Protein AF-A0A4R4BGU3-F1 (afdb_monomer_lite)

Sequence (65 aa):
MKKFVNAQELMEYFNISRETLRALEKNGLLVVSKGNYELEQVVNFFNNIEEKINLNFKIGKFYTN

Organism: Bacillus thuringiensis (NCBI:txid1428)

Structure (mmCIF, N/CA/C/O backbone):
data_AF-A0A4R4BGU3-F1
#
_entry.id   AF-A0A4R4BGU3-F1
#
loop_
_atom_site.group_PDB
_atom_site.id
_atom_site.type_symbol
_atom_site.label_atom_id
_atom_site.label_alt_id
_atom_site.label_comp_id
_atom_site.label_asym_id
_atom_site.label_entity_id
_atom_site.label_seq_id
_atom_site.pdbx_PDB_ins_code
_atom_site.Cartn_x
_atom_site.Cartn_y
_atom_site.Cartn_z
_atom_site.occupancy
_atom_site.B_iso_or_equiv
_atom_site.auth_seq_id
_atom_site.auth_comp_id
_atom_site.auth_asym_id
_atom_site.auth_atom_id
_atom_site.pdbx_PDB_model_num
ATOM 1 N N . MET A 1 1 ? 11.964 16.850 -2.539 1.00 69.50 1 MET A N 1
ATOM 2 C CA . MET A 1 1 ? 12.625 15.790 -3.335 1.00 69.50 1 MET A CA 1
ATOM 3 C C . MET A 1 1 ? 11.797 14.529 -3.158 1.00 69.50 1 MET A C 1
ATOM 5 O O . MET A 1 1 ? 11.542 14.178 -2.014 1.00 69.50 1 MET A O 1
ATOM 9 N N . LYS A 1 2 ? 11.310 13.908 -4.238 1.00 82.19 2 LYS A N 1
ATOM 10 C CA . LYS A 1 2 ? 10.465 12.707 -4.136 1.00 82.19 2 LYS A CA 1
ATOM 11 C C . LYS A 1 2 ? 11.322 11.521 -3.687 1.00 82.19 2 LYS A C 1
ATOM 13 O O . LYS A 1 2 ? 12.357 11.265 -4.301 1.00 82.19 2 LYS A O 1
ATOM 18 N N . LYS A 1 3 ? 10.928 10.842 -2.604 1.00 89.12 3 LYS A N 1
ATOM 19 C CA . LYS A 1 3 ? 11.636 9.661 -2.088 1.00 89.12 3 LYS A CA 1
ATOM 20 C C . LYS A 1 3 ? 10.961 8.402 -2.614 1.00 89.12 3 LYS A C 1
ATOM 22 O O . LYS A 1 3 ? 9.766 8.209 -2.396 1.00 89.12 3 LYS A O 1
ATOM 27 N N . PHE A 1 4 ? 11.740 7.558 -3.277 1.00 92.38 4 PHE A N 1
ATOM 28 C CA . PHE A 1 4 ? 11.284 6.272 -3.787 1.00 92.38 4 PHE A CA 1
ATOM 29 C C . PHE A 1 4 ? 11.885 5.145 -2.958 1.00 92.38 4 PHE A C 1
ATOM 31 O O . PHE A 1 4 ? 13.035 5.246 -2.534 1.00 92.38 4 PHE A O 1
ATOM 38 N N . VAL A 1 5 ? 11.093 4.105 -2.727 1.00 92.38 5 VAL A N 1
ATOM 39 C CA . VAL A 1 5 ? 11.501 2.884 -2.029 1.00 92.38 5 VAL A CA 1
ATOM 40 C C . VAL A 1 5 ? 11.040 1.676 -2.826 1.00 92.38 5 VAL A C 1
ATOM 42 O O . VAL A 1 5 ? 9.988 1.711 -3.471 1.00 92.38 5 VAL A O 1
ATOM 45 N N . ASN A 1 6 ? 11.826 0.610 -2.807 1.00 95.00 6 ASN A N 1
ATOM 46 C CA . ASN A 1 6 ? 11.431 -0.639 -3.443 1.00 95.00 6 ASN A CA 1
ATOM 47 C C . ASN A 1 6 ? 10.502 -1.459 -2.524 1.00 95.00 6 ASN A C 1
ATOM 49 O O . ASN A 1 6 ? 10.342 -1.170 -1.338 1.00 95.00 6 ASN A O 1
ATOM 53 N N . ALA A 1 7 ? 9.879 -2.499 -3.076 1.00 93.56 7 ALA A N 1
ATOM 54 C CA . ALA A 1 7 ? 8.949 -3.357 -2.347 1.00 93.56 7 ALA A CA 1
ATOM 55 C C . ALA A 1 7 ? 9.571 -4.008 -1.104 1.00 93.56 7 ALA A C 1
ATOM 57 O O . ALA A 1 7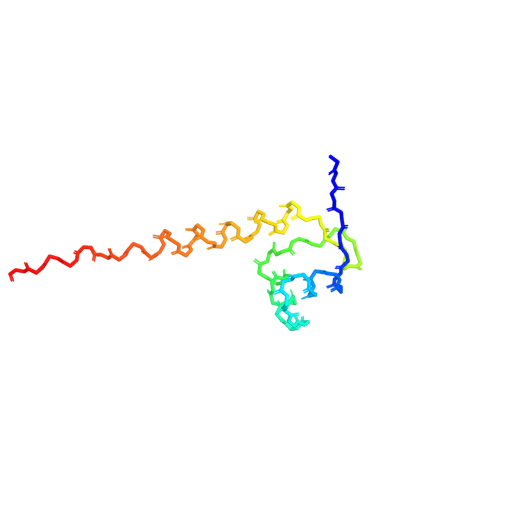 ? 8.883 -4.165 -0.101 1.00 93.56 7 ALA A O 1
ATOM 58 N N . GLN A 1 8 ? 10.848 -4.396 -1.165 1.00 94.19 8 GLN A N 1
ATOM 59 C CA . GLN A 1 8 ? 11.536 -5.011 -0.033 1.00 94.19 8 GLN A CA 1
ATOM 60 C C . GLN A 1 8 ? 11.733 -4.001 1.098 1.00 94.19 8 GLN A C 1
ATOM 62 O O . GLN A 1 8 ? 11.317 -4.271 2.219 1.00 94.19 8 GLN A O 1
ATOM 67 N N . GLU A 1 9 ? 12.268 -2.822 0.789 1.00 93.81 9 GLU A N 1
ATOM 68 C CA . GLU A 1 9 ? 12.442 -1.735 1.758 1.00 93.81 9 GLU A CA 1
ATOM 69 C C . GLU A 1 9 ? 11.110 -1.329 2.388 1.00 93.81 9 GLU A C 1
ATOM 71 O O . GLU A 1 9 ? 11.038 -1.072 3.585 1.00 93.81 9 GLU A O 1
ATOM 76 N N . LEU A 1 10 ? 10.036 -1.297 1.596 1.00 91.94 10 LEU A N 1
ATOM 77 C CA . LEU A 1 10 ? 8.704 -0.977 2.087 1.00 91.94 10 LEU A CA 1
ATOM 78 C C . LEU A 1 10 ? 8.181 -2.041 3.062 1.00 91.94 10 LEU A C 1
ATOM 80 O O . LEU A 1 10 ? 7.652 -1.701 4.120 1.00 91.94 10 LEU A O 1
ATOM 84 N N . MET A 1 11 ? 8.342 -3.323 2.720 1.00 94.12 11 MET A N 1
ATOM 85 C CA . MET A 1 11 ? 7.960 -4.439 3.591 1.00 94.12 11 MET A CA 1
ATOM 86 C C . MET A 1 11 ? 8.740 -4.419 4.904 1.00 94.12 11 MET A C 1
ATOM 88 O O . MET A 1 11 ? 8.143 -4.596 5.961 1.00 94.12 11 MET A O 1
ATOM 92 N N . GLU A 1 12 ? 10.046 -4.162 4.844 1.00 94.62 12 GLU A N 1
ATOM 93 C CA . GLU A 1 12 ? 10.906 -4.053 6.023 1.00 94.62 12 GLU A CA 1
ATOM 94 C C . GLU A 1 12 ? 10.523 -2.843 6.886 1.00 94.62 12 GLU A C 1
ATOM 96 O O . GLU A 1 12 ? 10.369 -2.976 8.097 1.00 94.62 12 GLU A O 1
ATOM 101 N N . TYR A 1 13 ? 10.292 -1.680 6.270 1.00 90.06 13 TYR A N 1
ATOM 102 C CA . TYR A 1 13 ? 9.968 -0.441 6.981 1.00 90.06 13 TYR A CA 1
ATOM 103 C C . TYR A 1 13 ? 8.648 -0.527 7.752 1.00 90.06 13 TYR A C 1
ATOM 105 O O . TYR A 1 13 ? 8.562 -0.083 8.894 1.00 90.06 13 TYR A O 1
ATOM 113 N N . PHE A 1 14 ? 7.620 -1.109 7.134 1.00 88.31 14 PHE A N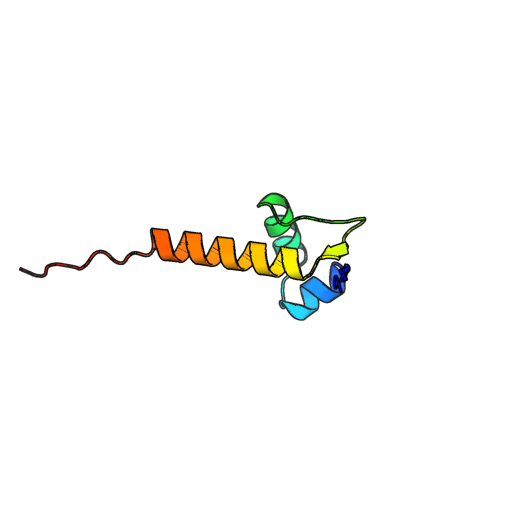 1
ATOM 114 C CA . PHE A 1 14 ? 6.301 -1.265 7.751 1.00 88.31 14 PHE A CA 1
ATOM 115 C C . PHE A 1 14 ? 6.126 -2.606 8.474 1.00 88.31 14 PHE A C 1
ATOM 117 O O . PHE A 1 14 ? 5.068 -2.847 9.052 1.00 88.31 14 PHE A O 1
ATOM 124 N N . ASN A 1 15 ? 7.146 -3.469 8.454 1.00 94.00 15 ASN A N 1
ATOM 125 C CA . ASN A 1 15 ? 7.103 -4.828 8.988 1.00 94.00 15 ASN A CA 1
ATOM 126 C C . ASN A 1 15 ? 5.877 -5.624 8.486 1.00 94.00 15 ASN A C 1
ATOM 128 O O . ASN A 1 15 ? 5.127 -6.217 9.264 1.00 94.00 15 ASN A O 1
ATOM 132 N N . ILE A 1 16 ? 5.647 -5.599 7.169 1.00 93.06 16 ILE A N 1
ATOM 133 C CA . ILE A 1 16 ? 4.516 -6.267 6.512 1.00 93.06 16 ILE A CA 1
ATOM 134 C C . ILE A 1 16 ? 4.981 -7.394 5.594 1.00 93.06 16 ILE A C 1
ATOM 136 O O . ILE A 1 16 ? 6.057 -7.343 5.001 1.00 93.06 16 ILE A O 1
ATOM 140 N N . SER A 1 17 ? 4.135 -8.411 5.432 1.00 96.06 17 SER A N 1
ATOM 141 C CA . SER A 1 17 ? 4.411 -9.506 4.506 1.00 96.06 17 SER A CA 1
ATOM 142 C C . SER A 1 17 ? 4.161 -9.101 3.049 1.00 96.06 17 SER A C 1
ATOM 144 O O . SER A 1 17 ? 3.489 -8.109 2.746 1.00 96.06 17 SER A O 1
ATOM 146 N N . ARG A 1 18 ? 4.652 -9.925 2.119 1.00 93.88 18 ARG A N 1
ATOM 147 C CA . ARG A 1 18 ? 4.396 -9.759 0.683 1.00 93.88 18 ARG A CA 1
ATOM 148 C C . ARG A 1 18 ? 2.909 -9.866 0.352 1.00 93.88 18 ARG A C 1
ATOM 150 O O . ARG A 1 18 ? 2.425 -9.182 -0.545 1.00 93.88 18 ARG A O 1
ATOM 157 N N . GLU A 1 19 ? 2.189 -10.735 1.050 1.00 95.81 19 GLU A N 1
ATOM 158 C CA . GLU A 1 19 ? 0.747 -10.928 0.901 1.00 95.81 19 GLU A CA 1
ATOM 159 C C . GLU A 1 19 ? -0.005 -9.670 1.326 1.00 95.81 19 GLU A C 1
ATOM 161 O O . GLU A 1 19 ? -0.883 -9.216 0.592 1.00 95.81 19 GLU A O 1
ATOM 166 N N . THR A 1 20 ? 0.388 -9.067 2.453 1.00 93.75 20 THR A N 1
ATOM 167 C CA . THR A 1 20 ? -0.153 -7.782 2.902 1.00 93.75 20 THR A CA 1
ATOM 168 C C . THR A 1 20 ? 0.136 -6.693 1.880 1.00 93.75 20 THR A C 1
ATOM 170 O O . THR A 1 20 ? -0.788 -6.000 1.471 1.00 93.75 20 THR A O 1
ATOM 173 N N . LEU A 1 21 ? 1.373 -6.584 1.385 1.00 93.94 21 LEU A N 1
ATOM 174 C CA . LEU A 1 21 ? 1.712 -5.597 0.359 1.00 93.94 21 LEU A CA 1
ATOM 175 C C . LEU A 1 21 ? 0.852 -5.763 -0.905 1.00 93.94 21 LEU A C 1
ATOM 177 O O . LEU A 1 21 ? 0.263 -4.796 -1.379 1.00 93.94 21 LEU A O 1
ATOM 181 N N . ARG A 1 22 ? 0.678 -6.998 -1.390 1.00 93.75 22 ARG A N 1
ATOM 182 C CA . ARG A 1 22 ? -0.221 -7.308 -2.518 1.00 93.75 22 ARG A CA 1
ATOM 183 C C . ARG A 1 22 ? -1.674 -6.942 -2.237 1.00 93.75 22 ARG A C 1
ATOM 185 O O . ARG A 1 22 ? -2.397 -6.540 -3.147 1.00 93.75 22 ARG A O 1
ATOM 192 N N . ALA A 1 23 ? -2.137 -7.122 -1.004 1.00 94.12 23 ALA A N 1
ATOM 193 C CA . ALA A 1 23 ? -3.473 -6.698 -0.614 1.00 94.12 23 ALA A CA 1
ATOM 194 C C . ALA A 1 23 ? -3.592 -5.167 -0.648 1.00 94.12 23 ALA A C 1
ATOM 196 O O . ALA A 1 23 ? -4.584 -4.663 -1.166 1.00 94.12 23 ALA A O 1
ATOM 197 N N . LEU A 1 24 ? -2.587 -4.426 -0.175 1.00 92.44 24 LEU A N 1
ATOM 198 C CA . LEU A 1 24 ? -2.572 -2.960 -0.231 1.00 92.44 24 LEU A CA 1
ATOM 199 C C . LEU A 1 24 ? -2.565 -2.454 -1.684 1.00 92.44 24 LEU A C 1
ATOM 201 O O . LEU A 1 24 ? -3.368 -1.585 -2.016 1.00 92.44 24 LEU A O 1
ATOM 205 N N . GLU A 1 25 ? -1.753 -3.049 -2.568 1.00 92.50 25 GLU A N 1
ATOM 206 C CA . GLU A 1 25 ? -1.753 -2.760 -4.017 1.00 92.50 25 GLU A CA 1
ATOM 207 C C . GLU A 1 25 ? -3.156 -2.934 -4.621 1.00 92.50 25 GLU A C 1
ATOM 209 O O . GLU A 1 25 ? -3.674 -2.039 -5.289 1.00 92.50 25 GLU A O 1
ATOM 214 N N . LYS A 1 26 ? -3.828 -4.056 -4.324 1.00 92.56 26 LYS A N 1
ATOM 215 C CA . LYS A 1 26 ? -5.207 -4.315 -4.780 1.00 92.56 26 LYS A CA 1
ATOM 216 C C . LYS A 1 26 ? -6.230 -3.319 -4.235 1.00 92.56 26 LYS A C 1
ATOM 218 O O . LYS A 1 26 ? -7.257 -3.108 -4.870 1.00 92.56 26 LYS A O 1
ATOM 223 N N . ASN A 1 27 ? -5.965 -2.737 -3.069 1.00 89.19 27 ASN A N 1
ATOM 224 C CA . ASN A 1 27 ? -6.847 -1.777 -2.410 1.00 89.19 27 ASN A CA 1
ATOM 225 C C . ASN A 1 27 ? -6.494 -0.313 -2.721 1.00 89.19 27 ASN A C 1
ATOM 227 O O . ASN A 1 27 ? -7.062 0.589 -2.108 1.00 89.19 27 ASN A O 1
ATOM 231 N N . GLY A 1 28 ? -5.610 -0.064 -3.694 1.00 89.69 28 GLY A N 1
ATOM 232 C CA . GLY A 1 28 ? -5.355 1.273 -4.232 1.00 89.69 28 GLY A CA 1
ATOM 233 C C . GLY A 1 28 ? -4.006 1.884 -3.859 1.00 89.69 28 GLY A C 1
ATOM 234 O O . GLY A 1 28 ? -3.806 3.070 -4.120 1.00 89.69 28 GLY A O 1
ATOM 235 N N . LEU A 1 29 ? -3.078 1.116 -3.279 1.00 93.25 29 LEU A N 1
ATOM 236 C CA . LEU A 1 29 ? -1.695 1.567 -3.133 1.00 93.25 29 LEU A CA 1
ATOM 237 C C . LEU A 1 29 ? -1.034 1.658 -4.518 1.00 93.25 29 LEU A C 1
ATOM 239 O O . LEU A 1 29 ? -0.964 0.671 -5.251 1.00 93.25 29 LEU A O 1
ATOM 243 N N . LEU A 1 30 ? -0.543 2.845 -4.874 1.00 90.56 30 LEU A N 1
ATOM 244 C CA . LEU A 1 30 ? 0.031 3.108 -6.192 1.00 90.56 30 LEU A CA 1
ATOM 245 C C . LEU A 1 30 ? 1.469 2.590 -6.307 1.00 90.56 30 LEU A C 1
ATOM 247 O O . LEU A 1 30 ? 2.338 2.907 -5.494 1.00 90.56 30 LEU A O 1
ATOM 251 N N . VAL A 1 31 ? 1.721 1.839 -7.380 1.00 90.88 31 VAL A N 1
ATOM 252 C CA . VAL A 1 31 ? 3.054 1.369 -7.771 1.00 90.88 31 VAL A CA 1
ATOM 253 C C . VAL A 1 31 ? 3.564 2.254 -8.903 1.00 90.88 31 VAL A C 1
ATOM 255 O O . VAL A 1 31 ? 2.931 2.357 -9.952 1.00 90.88 31 VAL A O 1
ATOM 258 N N . VAL A 1 32 ? 4.726 2.877 -8.713 1.00 87.38 32 VAL A N 1
ATOM 259 C CA . VAL A 1 32 ? 5.310 3.809 -9.689 1.00 87.38 32 VAL A CA 1
ATOM 260 C C . VAL A 1 32 ? 5.960 3.051 -10.846 1.00 87.38 32 VAL A C 1
ATOM 262 O O . VAL A 1 32 ? 5.776 3.402 -12.007 1.00 87.38 32 VAL A O 1
ATOM 265 N N . SER A 1 33 ? 6.744 2.010 -10.549 1.00 84.94 33 SER A N 1
ATOM 266 C CA . SER A 1 33 ? 7.363 1.151 -11.570 1.00 84.94 33 SER A CA 1
ATOM 267 C C . SER A 1 33 ? 7.937 -0.126 -10.962 1.00 84.94 33 SER A C 1
ATOM 269 O O . SER A 1 33 ? 8.620 -0.047 -9.952 1.00 84.94 33 SER A O 1
ATOM 271 N N . LYS A 1 34 ? 7.704 -1.300 -11.570 1.00 82.44 34 LYS A N 1
ATOM 272 C CA . LYS A 1 34 ? 8.331 -2.595 -11.199 1.00 82.44 34 LYS A CA 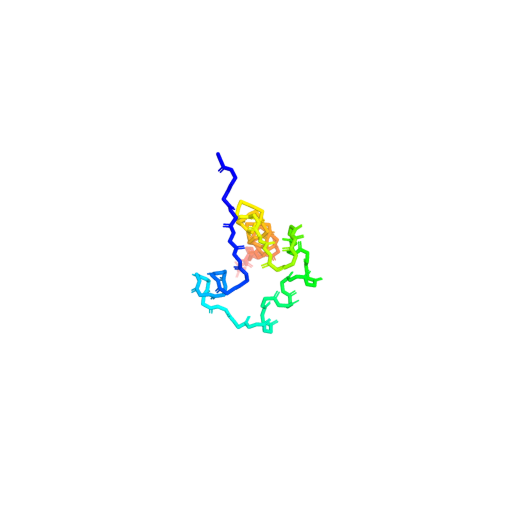1
ATOM 273 C C . LYS A 1 34 ? 8.496 -2.838 -9.676 1.00 82.44 34 LYS A C 1
ATOM 275 O O . LYS A 1 34 ? 9.541 -3.311 -9.241 1.00 82.44 34 LYS A O 1
ATOM 280 N N . GLY A 1 35 ? 7.482 -2.519 -8.866 1.00 84.38 35 GLY A N 1
ATOM 281 C CA . GLY A 1 35 ? 7.546 -2.685 -7.405 1.00 84.38 35 GLY A CA 1
ATOM 282 C C . GLY A 1 35 ? 8.295 -1.576 -6.653 1.00 84.38 35 GLY A C 1
ATOM 283 O O . GLY A 1 35 ? 8.749 -1.807 -5.539 1.00 84.38 35 GLY A O 1
ATOM 284 N N . ASN A 1 36 ? 8.439 -0.392 -7.246 1.00 92.69 36 ASN A N 1
ATOM 285 C CA . ASN A 1 36 ? 8.872 0.834 -6.583 1.00 92.69 36 ASN A CA 1
ATOM 286 C C . ASN A 1 36 ? 7.673 1.702 -6.220 1.00 92.69 36 ASN A C 1
ATOM 288 O O . ASN A 1 36 ? 6.712 1.818 -6.987 1.00 92.69 36 ASN A O 1
ATOM 292 N N . TYR A 1 37 ? 7.797 2.376 -5.087 1.00 93.75 37 TYR A N 1
ATOM 293 C CA . TYR A 1 37 ? 6.763 3.174 -4.456 1.00 93.75 37 TYR A CA 1
ATOM 294 C C . TYR A 1 37 ? 7.301 4.565 -4.155 1.00 93.75 37 TYR A C 1
ATOM 296 O O . TYR A 1 37 ? 8.442 4.717 -3.720 1.00 93.75 37 TYR A O 1
ATOM 304 N N . GLU A 1 38 ? 6.481 5.588 -4.369 1.00 94.00 38 GLU A N 1
ATOM 305 C CA . GLU A 1 38 ? 6.770 6.932 -3.877 1.00 94.00 38 GLU A CA 1
ATOM 306 C C . GLU A 1 38 ? 6.292 7.025 -2.425 1.00 94.00 38 GLU A C 1
ATOM 308 O O . GLU A 1 38 ? 5.099 6.895 -2.159 1.00 94.00 38 GLU A O 1
ATOM 313 N N . LEU A 1 39 ? 7.210 7.244 -1.482 1.00 89.94 39 LEU A N 1
ATOM 314 C CA . LEU A 1 39 ? 6.920 7.159 -0.046 1.00 89.94 39 LEU A CA 1
ATOM 315 C C . LEU A 1 39 ? 5.799 8.116 0.384 1.00 89.94 39 LEU A C 1
ATOM 317 O O . LEU A 1 39 ? 4.964 7.757 1.205 1.00 89.94 39 LEU A O 1
ATOM 321 N N . GLU A 1 40 ? 5.748 9.308 -0.207 1.00 90.62 40 GLU A N 1
ATOM 322 C CA . GLU A 1 40 ? 4.687 10.288 0.047 1.00 90.62 40 GLU A CA 1
ATOM 323 C C . GLU A 1 40 ? 3.299 9.747 -0.335 1.00 90.62 40 GLU A C 1
ATOM 325 O O . GLU A 1 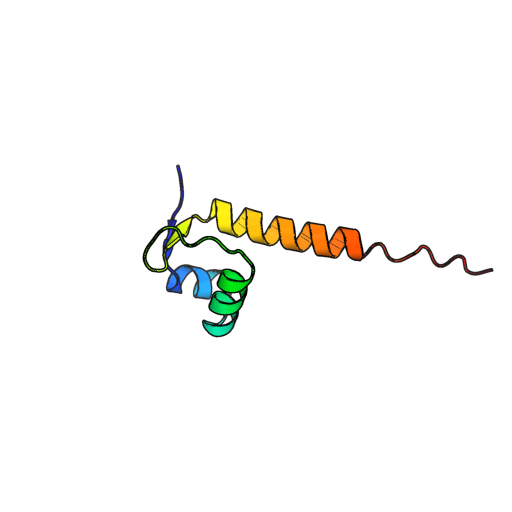40 ? 2.338 9.913 0.412 1.00 90.62 40 GLU A O 1
ATOM 330 N N . GLN A 1 41 ? 3.192 9.018 -1.451 1.00 91.38 41 GLN A N 1
ATOM 331 C CA . GLN A 1 41 ? 1.936 8.383 -1.855 1.00 91.38 41 GLN A CA 1
ATOM 332 C C . GLN A 1 41 ? 1.542 7.245 -0.911 1.00 91.38 41 GLN A C 1
ATOM 334 O O . GLN A 1 41 ? 0.361 7.089 -0.610 1.00 91.38 41 GLN A O 1
ATOM 339 N N . VAL A 1 42 ? 2.518 6.478 -0.413 1.00 91.06 42 VAL A N 1
ATOM 340 C CA . VAL A 1 42 ? 2.273 5.430 0.589 1.00 91.06 42 VAL A CA 1
ATOM 341 C C . VAL A 1 42 ? 1.716 6.040 1.877 1.00 91.06 42 VAL A C 1
ATOM 343 O O . VAL A 1 42 ? 0.718 5.557 2.406 1.00 91.06 42 VAL A O 1
ATOM 346 N N . VAL A 1 43 ? 2.332 7.115 2.373 1.00 90.38 43 VAL A N 1
ATOM 347 C CA . VAL A 1 43 ? 1.870 7.816 3.580 1.00 90.38 43 VAL A CA 1
ATOM 348 C C . VAL A 1 43 ? 0.451 8.346 3.380 1.00 90.38 43 VAL A C 1
ATOM 350 O O . VAL A 1 43 ? -0.419 8.089 4.208 1.00 90.38 43 VAL A O 1
ATOM 353 N N . ASN A 1 44 ? 0.181 8.996 2.246 1.00 91.62 44 ASN A N 1
ATOM 354 C CA . ASN A 1 44 ? -1.160 9.482 1.919 1.00 91.62 44 ASN A CA 1
ATOM 355 C C . ASN A 1 44 ? -2.190 8.345 1.845 1.00 91.62 44 ASN A C 1
ATOM 357 O O . ASN A 1 44 ? -3.320 8.504 2.299 1.00 91.62 44 ASN A O 1
ATOM 361 N N . PHE A 1 45 ? -1.810 7.185 1.308 1.00 91.88 45 PHE A N 1
ATOM 362 C CA . PHE A 1 45 ? -2.670 6.006 1.280 1.00 91.88 45 PHE A CA 1
ATOM 363 C C . PHE A 1 45 ? -3.056 5.539 2.692 1.00 91.88 45 PHE A C 1
ATOM 365 O O . PHE A 1 45 ? -4.239 5.314 2.950 1.00 91.88 45 PHE A O 1
ATOM 372 N N . PHE A 1 46 ? -2.098 5.453 3.620 1.00 88.94 46 PHE A N 1
ATOM 373 C CA . PHE A 1 46 ? -2.387 5.079 5.008 1.00 88.94 46 PHE A CA 1
ATOM 374 C C . PHE A 1 46 ? -3.201 6.139 5.756 1.00 88.94 46 PHE A C 1
ATOM 376 O O . PHE A 1 46 ? -4.163 5.771 6.427 1.00 88.94 46 PHE A O 1
ATOM 383 N N . ASN A 1 47 ? -2.907 7.430 5.576 1.00 89.31 47 ASN A N 1
ATOM 384 C CA . ASN A 1 47 ? -3.705 8.513 6.165 1.00 89.31 47 ASN A CA 1
ATOM 385 C C . ASN A 1 47 ? -5.169 8.442 5.700 1.00 89.31 47 ASN A C 1
ATOM 387 O O . ASN A 1 47 ? -6.087 8.539 6.506 1.00 89.31 47 ASN A O 1
ATOM 391 N N . ASN A 1 48 ? -5.403 8.176 4.411 1.00 88.62 48 ASN A N 1
ATOM 392 C CA . ASN A 1 48 ? -6.754 8.004 3.875 1.00 88.62 48 ASN A CA 1
ATOM 393 C C . ASN A 1 48 ? -7.479 6.783 4.469 1.00 88.62 48 ASN A C 1
ATOM 395 O O . ASN A 1 48 ? -8.702 6.801 4.622 1.00 88.62 48 ASN A O 1
ATOM 399 N N . ILE A 1 49 ? -6.755 5.697 4.768 1.00 86.56 49 ILE A N 1
ATOM 400 C CA . ILE A 1 49 ? -7.322 4.537 5.470 1.00 86.56 49 ILE A CA 1
ATOM 401 C C . ILE A 1 49 ? -7.708 4.931 6.893 1.00 86.56 49 ILE A C 1
ATOM 403 O O . ILE A 1 49 ? -8.829 4.647 7.311 1.00 86.56 49 ILE A O 1
ATOM 407 N N . GLU A 1 50 ? -6.810 5.597 7.615 1.00 83.25 50 GLU A N 1
ATOM 408 C CA . GLU A 1 50 ? -7.054 6.059 8.978 1.00 83.25 50 GLU A CA 1
ATOM 409 C C . GLU A 1 50 ? -8.256 7.007 9.041 1.00 83.25 50 GLU A C 1
ATOM 411 O O . GLU A 1 50 ? -9.146 6.804 9.862 1.00 83.25 50 GLU A O 1
ATOM 416 N N . GLU A 1 51 ? -8.359 7.979 8.133 1.00 84.06 51 GLU A N 1
ATOM 417 C CA . GLU A 1 51 ? -9.517 8.871 8.041 1.00 84.06 51 GLU A CA 1
ATOM 418 C C . GLU A 1 51 ? -10.817 8.099 7.801 1.00 84.06 51 GLU A C 1
ATOM 420 O O . GLU A 1 51 ? -11.814 8.348 8.477 1.00 84.06 51 GLU A O 1
ATOM 425 N N . LYS A 1 52 ? -10.825 7.122 6.885 1.00 80.19 52 LYS A N 1
ATOM 426 C CA . LYS A 1 52 ? -12.007 6.282 6.631 1.00 80.19 52 LYS A CA 1
ATOM 427 C C . LYS A 1 52 ? -12.389 5.446 7.846 1.00 80.19 52 LYS A C 1
ATOM 429 O O . LYS A 1 52 ? -13.578 5.310 8.130 1.00 80.19 52 LYS A O 1
ATOM 434 N N . ILE A 1 53 ? -11.409 4.887 8.553 1.00 76.94 53 ILE A N 1
ATOM 435 C CA . ILE A 1 53 ? -11.651 4.159 9.798 1.00 76.94 53 ILE A CA 1
ATOM 436 C C . ILE A 1 53 ? -12.231 5.127 10.828 1.00 76.94 53 ILE A C 1
ATOM 438 O O . ILE A 1 53 ? -13.327 4.880 11.305 1.00 76.94 53 ILE A O 1
ATOM 442 N N . ASN A 1 54 ? -11.587 6.263 11.092 1.00 71.56 54 ASN A N 1
ATOM 443 C CA . ASN A 1 54 ? -12.003 7.242 12.099 1.00 71.56 54 ASN A CA 1
ATOM 444 C C . ASN A 1 54 ? -13.378 7.873 11.812 1.00 71.56 54 ASN A C 1
ATOM 446 O O . ASN A 1 54 ? -14.167 8.075 12.734 1.00 71.56 54 ASN A O 1
ATOM 450 N N . LEU A 1 55 ? -13.711 8.147 10.547 1.00 62.22 55 LEU A N 1
ATOM 451 C CA . LEU A 1 55 ? -15.037 8.635 10.147 1.00 62.22 55 LEU A CA 1
ATOM 452 C C . LEU A 1 55 ? -16.131 7.595 10.410 1.00 62.22 55 LEU A C 1
ATOM 454 O O . LEU A 1 55 ? -17.211 7.948 10.888 1.00 62.22 55 LEU A O 1
ATOM 458 N N . ASN A 1 56 ? -15.839 6.324 10.130 1.00 59.41 56 ASN A N 1
ATOM 459 C CA . ASN A 1 56 ? -16.751 5.210 10.380 1.00 59.41 56 ASN A CA 1
ATOM 460 C C . ASN A 1 56 ? -16.754 4.770 11.855 1.00 59.41 56 ASN A C 1
ATOM 462 O O . ASN A 1 56 ? -17.715 4.155 12.309 1.00 59.41 56 ASN A O 1
ATOM 466 N N . PHE A 1 57 ? -15.717 5.123 12.617 1.00 54.19 57 PHE A N 1
ATOM 467 C CA . PHE A 1 57 ? -15.548 4.847 14.043 1.00 54.19 57 PHE A CA 1
ATOM 468 C C . PHE A 1 57 ? -15.950 6.044 14.915 1.00 54.19 57 PHE A C 1
ATOM 470 O O . PHE A 1 57 ? -15.424 6.245 16.011 1.00 54.19 57 PHE A O 1
ATOM 477 N N . LYS A 1 58 ? -16.936 6.838 14.475 1.00 55.38 58 LYS A N 1
ATOM 478 C CA . LYS A 1 58 ? -17.718 7.650 15.411 1.00 55.38 58 LYS A CA 1
ATOM 479 C C . LYS A 1 58 ? -18.480 6.687 16.316 1.00 55.38 58 LYS A C 1
ATOM 481 O O . LYS A 1 58 ? -19.601 6.297 16.002 1.00 55.38 58 LYS A O 1
ATOM 486 N N . ILE A 1 59 ? -17.854 6.299 17.42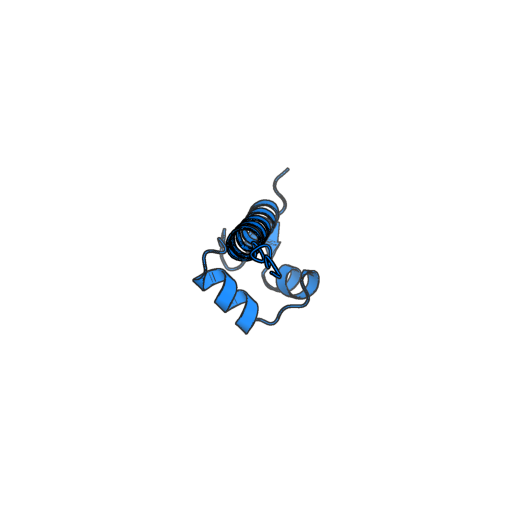8 1.00 54.00 59 ILE A N 1
ATOM 487 C CA . ILE A 1 59 ? -18.524 5.660 18.560 1.00 54.00 59 ILE A CA 1
ATOM 488 C C . ILE A 1 59 ? -19.740 6.537 18.847 1.00 54.00 59 ILE A C 1
ATOM 490 O O . ILE A 1 59 ? -19.596 7.695 19.250 1.00 54.00 59 ILE A O 1
ATOM 494 N N . GLY A 1 60 ? -20.932 6.029 18.531 1.00 54.34 60 GLY A N 1
ATOM 495 C CA . GLY A 1 60 ? -22.168 6.726 18.840 1.00 54.34 60 GLY A CA 1
ATOM 496 C C . GLY A 1 60 ? -22.122 7.078 20.318 1.00 54.34 60 GLY A C 1
ATOM 497 O O . GLY A 1 60 ? -21.817 6.215 21.139 1.00 54.34 60 GLY A O 1
ATOM 498 N N . LYS A 1 61 ? -22.349 8.350 20.662 1.00 46.34 61 LYS A N 1
ATOM 499 C CA . LYS A 1 61 ? -22.558 8.727 22.060 1.00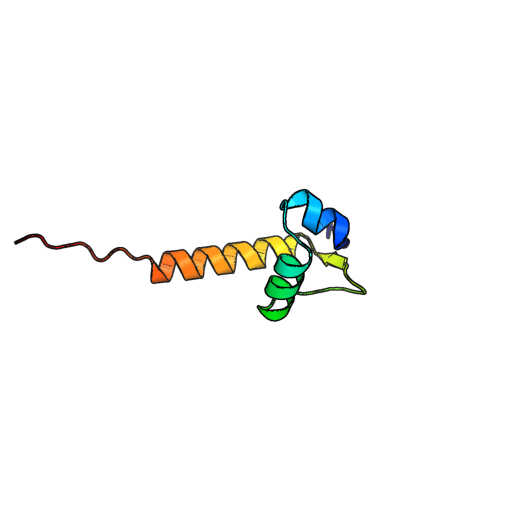 46.34 61 LYS A CA 1
ATOM 500 C C . LYS A 1 61 ? -23.694 7.843 22.566 1.00 46.34 61 LYS A C 1
ATOM 502 O O . LYS A 1 61 ? -24.838 8.035 22.160 1.00 46.34 61 LYS A O 1
ATOM 507 N N . PHE A 1 62 ? -23.372 6.841 23.378 1.00 53.50 62 PHE A N 1
ATOM 508 C CA . PHE A 1 62 ? -24.372 6.079 24.101 1.00 53.50 62 PHE A CA 1
ATOM 509 C C . PHE A 1 62 ? -25.047 7.078 25.038 1.00 53.50 62 PHE A C 1
ATOM 511 O O . PHE A 1 62 ? -24.458 7.506 26.027 1.00 53.50 62 PHE A O 1
ATOM 518 N N . TYR A 1 63 ? -26.253 7.516 24.685 1.00 46.94 63 TYR A N 1
ATOM 519 C CA . TYR A 1 63 ? -27.138 8.161 25.639 1.00 46.94 63 TYR A CA 1
ATOM 520 C C . TYR A 1 63 ? -27.635 7.047 26.558 1.00 46.94 63 TYR A C 1
ATOM 522 O O . TYR A 1 63 ? -28.556 6.310 26.212 1.00 46.94 63 TYR A O 1
ATOM 530 N N . THR A 1 64 ? -26.959 6.849 27.686 1.00 45.16 64 THR A N 1
ATOM 531 C CA . THR A 1 64 ? -27.533 6.093 28.798 1.00 45.16 64 THR A CA 1
ATOM 532 C C . THR A 1 64 ? -28.668 6.937 29.371 1.00 45.16 64 THR A C 1
ATOM 534 O O . THR A 1 64 ? -28.399 8.017 29.901 1.00 45.16 64 THR A O 1
ATOM 537 N N . ASN A 1 65 ? -29.911 6.480 29.179 1.00 44.19 65 ASN A N 1
ATOM 538 C CA . ASN A 1 65 ? -31.069 6.954 29.946 1.00 44.19 65 ASN A CA 1
ATOM 539 C C . ASN A 1 65 ? -30.905 6.609 31.427 1.00 44.19 65 ASN A C 1
ATOM 541 O O . ASN A 1 65 ? -30.350 5.520 31.705 1.00 44.19 65 ASN A O 1
#

Secondary structure (DSSP, 8-state):
---EEEHHHHHHHHT--HHHHHHHHHTTPPP-BTTEEEHHHHHHHHHHHHHHHHHHT--------

Radius of gyration: 15.79 Å; chains: 1; bounding box: 44×27×42 Å

pLDDT: mean 83.42, std 15.1, range [44.19, 96.06]

Foldseek 3Di:
DFDKDAQVRVCVVVVHDPVVVVVLVVVPQDDPPPRMHGVVSVVVSVVVVVVVCVVVPPPPPPPDD